Protein AF-A0A6V7KWL3-F1 (afdb_monomer)

Structure (mmCIF, N/CA/C/O backbone):
data_AF-A0A6V7KWL3-F1
#
_entry.id   AF-A0A6V7KWL3-F1
#
loop_
_atom_site.group_PDB
_atom_site.id
_atom_site.type_symbol
_atom_site.label_atom_id
_atom_site.label_alt_id
_atom_site.label_comp_id
_atom_site.label_asym_id
_atom_site.label_entity_id
_atom_site.label_seq_id
_atom_site.pdbx_PDB_ins_code
_atom_site.Cartn_x
_atom_site.Cartn_y
_atom_site.Cartn_z
_atom_site.occupancy
_atom_site.B_iso_or_equiv
_atom_site.auth_seq_id
_atom_site.auth_comp_id
_atom_site.auth_asym_id
_atom_site.auth_atom_id
_atom_site.pdbx_PDB_model_num
ATOM 1 N N . MET A 1 1 ? -3.522 -6.923 -7.077 1.00 48.19 1 MET A N 1
ATOM 2 C CA . MET A 1 1 ? -4.848 -7.242 -6.506 1.00 48.19 1 MET A CA 1
ATOM 3 C C . MET A 1 1 ? -4.758 -7.053 -4.999 1.00 48.19 1 MET A C 1
ATOM 5 O O . MET A 1 1 ? -3.879 -7.656 -4.403 1.00 48.19 1 MET A O 1
ATOM 9 N N . VAL A 1 2 ? -5.583 -6.184 -4.409 1.00 60.84 2 VAL A N 1
ATOM 10 C CA . VAL A 1 2 ? -5.690 -6.026 -2.946 1.00 60.84 2 VAL A CA 1
ATOM 11 C C . VAL A 1 2 ? -6.976 -6.707 -2.508 1.00 60.84 2 VAL A C 1
ATOM 13 O O . VAL A 1 2 ? -8.027 -6.463 -3.094 1.00 60.84 2 VAL A O 1
ATOM 16 N N . VAL A 1 3 ? -6.891 -7.559 -1.490 1.00 63.16 3 VAL A N 1
ATOM 17 C CA . VAL A 1 3 ? -8.070 -8.121 -0.827 1.00 63.16 3 VAL A CA 1
ATOM 18 C C . VAL A 1 3 ? -8.162 -7.480 0.551 1.00 63.16 3 VAL A C 1
ATOM 20 O O . VAL A 1 3 ? -7.233 -7.590 1.352 1.00 63.16 3 VAL A O 1
ATOM 23 N N . VAL A 1 4 ? -9.275 -6.792 0.805 1.00 67.00 4 VAL A N 1
ATOM 24 C CA . VAL A 1 4 ? -9.604 -6.222 2.114 1.00 67.00 4 VAL A CA 1
ATOM 25 C C . VAL A 1 4 ? -10.636 -7.130 2.764 1.00 67.00 4 VAL A C 1
ATOM 27 O O . VAL A 1 4 ? -11.726 -7.317 2.227 1.00 67.00 4 VAL A O 1
ATOM 30 N N . ILE A 1 5 ? -10.294 -7.708 3.914 1.00 67.56 5 ILE A N 1
ATOM 31 C CA . ILE A 1 5 ? -11.210 -8.559 4.677 1.00 67.56 5 ILE A CA 1
ATOM 32 C C . ILE A 1 5 ? -11.656 -7.786 5.914 1.00 67.56 5 ILE A C 1
ATOM 34 O O . ILE A 1 5 ? -10.849 -7.475 6.794 1.00 67.56 5 ILE A O 1
ATOM 38 N N . ILE A 1 6 ? -12.957 -7.503 5.984 1.00 64.75 6 ILE A N 1
ATOM 39 C CA . ILE A 1 6 ? -13.614 -6.932 7.160 1.00 64.75 6 ILE A CA 1
ATOM 40 C C . ILE A 1 6 ? -14.316 -8.085 7.870 1.00 64.75 6 ILE A C 1
ATOM 42 O O . ILE A 1 6 ? -15.224 -8.699 7.312 1.00 64.75 6 ILE A O 1
ATOM 46 N N . ARG A 1 7 ? -13.890 -8.413 9.093 1.00 60.00 7 ARG A N 1
ATOM 47 C CA . ARG A 1 7 ? -14.549 -9.449 9.894 1.00 60.00 7 ARG A CA 1
ATOM 48 C C . ARG A 1 7 ? -14.996 -8.867 11.231 1.00 60.00 7 ARG A C 1
ATOM 50 O O . ARG A 1 7 ? -14.209 -8.813 12.174 1.00 60.00 7 ARG A O 1
ATOM 57 N N . SER A 1 8 ? -16.276 -8.507 11.324 1.00 53.16 8 SER A N 1
ATOM 58 C CA . SER A 1 8 ? -16.921 -8.238 12.612 1.00 53.16 8 SER A CA 1
ATOM 59 C C . SER A 1 8 ? -17.355 -9.571 13.232 1.00 53.16 8 SER A C 1
ATOM 61 O O . SER A 1 8 ? -18.073 -10.354 12.612 1.00 53.16 8 SER A O 1
ATOM 63 N N . VAL A 1 9 ? -16.860 -9.886 14.433 1.00 54.41 9 VAL A N 1
ATOM 64 C CA . VAL A 1 9 ? -17.134 -11.164 15.124 1.00 54.41 9 VAL A CA 1
ATOM 65 C C . VAL A 1 9 ? -17.800 -10.904 16.478 1.00 54.41 9 VAL A C 1
ATOM 67 O O . VAL A 1 9 ? -17.151 -11.052 17.503 1.00 54.41 9 VAL A O 1
ATOM 70 N N . GLY A 1 10 ? -19.060 -10.471 16.516 1.00 51.66 10 GLY A N 1
ATOM 71 C CA . GLY A 1 10 ? -19.901 -10.476 17.728 1.00 51.66 10 GLY A CA 1
ATOM 72 C C . GLY A 1 10 ? -19.734 -9.334 18.759 1.00 51.66 10 GLY A C 1
ATOM 73 O O . GLY A 1 10 ? -18.626 -8.846 19.004 1.00 51.66 10 GLY A O 1
ATOM 74 N N . ASN A 1 11 ? -20.894 -9.031 19.371 1.00 51.91 11 ASN A N 1
ATOM 75 C CA . ASN A 1 11 ? -21.320 -8.073 20.414 1.00 51.91 11 ASN A CA 1
ATOM 76 C C . ASN A 1 11 ? -21.093 -6.560 20.179 1.00 51.91 11 ASN A C 1
ATOM 78 O O . ASN A 1 11 ? -19.974 -6.097 19.988 1.00 51.91 11 ASN A O 1
ATOM 82 N N . TRP A 1 12 ? -22.190 -5.796 20.265 1.00 54.47 12 TRP A N 1
ATOM 83 C CA . TRP A 1 12 ? -22.377 -4.438 19.720 1.00 54.47 12 TRP A CA 1
ATOM 84 C C . TRP A 1 12 ? -21.942 -3.270 20.617 1.00 54.47 12 TRP A C 1
ATOM 86 O O . TRP A 1 12 ? -22.069 -2.119 20.217 1.00 54.47 12 TRP A O 1
ATOM 96 N N . LEU A 1 13 ? -21.467 -3.529 21.837 1.00 55.69 13 LEU A N 1
ATOM 97 C CA . LEU A 1 13 ? -21.346 -2.463 22.842 1.00 55.69 13 LEU A CA 1
ATOM 98 C C . LEU A 1 13 ? -20.002 -1.722 22.836 1.00 55.69 13 LEU A C 1
ATOM 100 O O . LEU A 1 13 ? -19.958 -0.576 23.261 1.00 55.69 13 LEU A O 1
ATOM 104 N N . VAL A 1 14 ? -18.924 -2.320 22.322 1.00 57.78 14 VAL A N 1
ATOM 105 C CA . VAL A 1 14 ? -17.651 -1.627 22.047 1.00 57.78 14 VAL A CA 1
ATOM 106 C C . VAL A 1 14 ? -16.767 -2.561 21.228 1.00 57.78 14 VAL A C 1
ATOM 108 O O . VAL A 1 14 ? -16.240 -3.538 21.764 1.00 57.78 14 VAL A O 1
ATOM 111 N N . LYS A 1 15 ? -16.575 -2.300 19.932 1.00 61.31 15 LYS A N 1
ATOM 112 C CA . LYS A 1 15 ? -15.578 -3.052 19.164 1.00 61.31 15 LYS A CA 1
ATOM 113 C C . LYS A 1 15 ? -14.853 -2.175 18.159 1.00 61.31 15 LYS A C 1
ATOM 115 O O . LYS A 1 15 ? -15.425 -1.717 17.181 1.00 61.31 15 LYS A O 1
ATOM 120 N N . MET A 1 16 ? -13.560 -1.978 18.411 1.00 68.81 16 MET A N 1
ATOM 121 C CA . MET A 1 16 ? -12.612 -1.533 17.392 1.00 68.81 16 MET A CA 1
ATOM 122 C C . MET A 1 16 ? -12.604 -2.592 16.282 1.00 68.81 16 MET A C 1
ATOM 124 O O . MET A 1 16 ? -12.127 -3.711 16.506 1.00 68.81 16 MET A O 1
ATOM 128 N N . GLU A 1 17 ? -13.153 -2.267 15.113 1.00 79.38 17 GLU A N 1
ATOM 129 C CA . GLU A 1 17 ? -13.151 -3.188 13.974 1.00 79.38 17 GLU A CA 1
ATOM 130 C C . GLU A 1 17 ? -11.721 -3.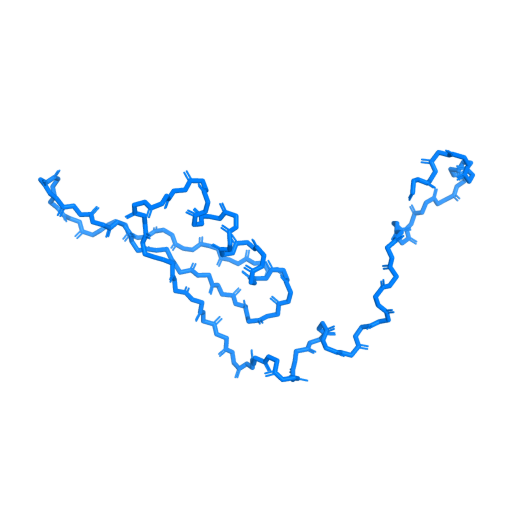429 13.489 1.00 79.38 17 GLU A C 1
ATOM 132 O O . GLU A 1 17 ? -10.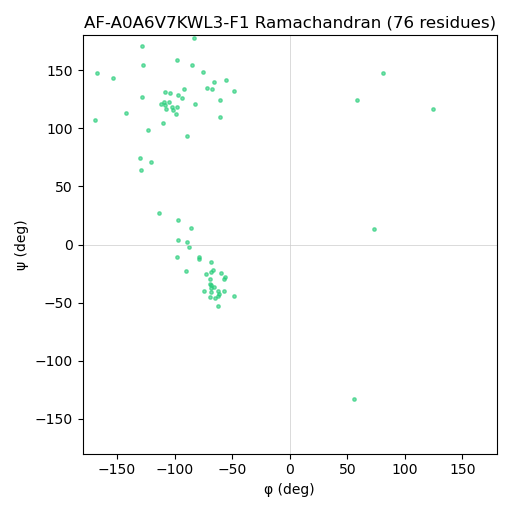887 -2.517 13.458 1.00 79.38 17 GLU A O 1
ATOM 137 N N . LYS A 1 18 ? -11.423 -4.681 13.135 1.00 88.06 18 LYS A N 1
ATOM 138 C CA . LYS A 1 18 ? -10.111 -5.088 12.626 1.00 88.06 18 LYS A CA 1
ATOM 139 C C . LYS A 1 18 ? -10.211 -5.311 11.128 1.00 88.06 18 LYS A C 1
ATOM 141 O O . LYS A 1 18 ? -10.991 -6.150 10.682 1.00 88.06 18 LYS A O 1
ATOM 146 N N . ILE A 1 19 ? -9.391 -4.592 10.376 1.00 91.69 19 ILE A N 1
ATOM 147 C CA . ILE A 1 19 ? -9.347 -4.675 8.920 1.00 91.69 19 ILE A CA 1
ATOM 148 C C . ILE A 1 19 ? -8.014 -5.295 8.518 1.00 91.69 19 ILE A C 1
ATOM 150 O O . ILE A 1 19 ? -6.951 -4.785 8.873 1.00 91.69 19 ILE A O 1
ATOM 154 N N . GLY A 1 20 ? -8.086 -6.419 7.810 1.00 94.38 20 GLY A N 1
ATOM 155 C CA . GLY A 1 20 ? -6.921 -7.074 7.227 1.00 94.38 20 GLY A CA 1
ATOM 156 C C . GLY A 1 20 ? -6.717 -6.619 5.788 1.00 94.38 20 GLY A C 1
ATOM 157 O O . GLY A 1 20 ? -7.635 -6.738 4.977 1.00 94.38 20 GLY A O 1
ATOM 158 N N . VAL A 1 21 ? -5.517 -6.138 5.473 1.00 94.94 21 VAL A N 1
ATOM 159 C CA . VAL A 1 21 ? -5.081 -5.816 4.110 1.00 94.94 21 VAL A CA 1
ATOM 160 C C . VAL A 1 21 ? -4.041 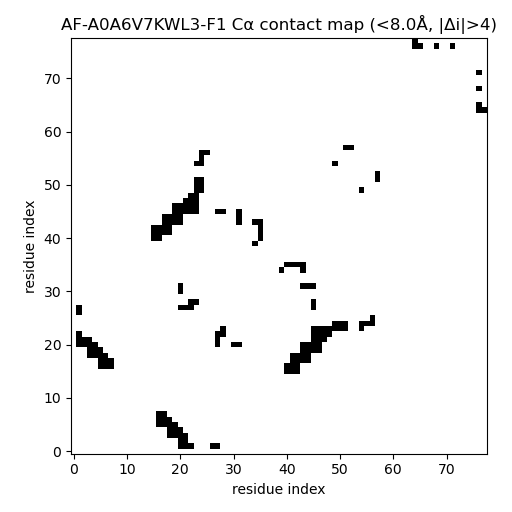-6.842 3.684 1.00 94.94 21 VAL A C 1
ATOM 162 O O . VAL A 1 21 ? -3.032 -7.005 4.362 1.00 94.94 21 VAL A O 1
ATOM 165 N N . VAL A 1 22 ? -4.278 -7.544 2.577 1.00 95.31 22 VAL A N 1
ATOM 166 C CA . VAL A 1 22 ? -3.316 -8.512 2.029 1.00 95.31 22 VAL A CA 1
ATOM 167 C C . VAL A 1 22 ? -2.503 -7.855 0.911 1.00 95.31 22 VAL A C 1
ATOM 169 O O . VAL A 1 22 ? -3.061 -7.441 -0.105 1.00 95.31 22 VAL A O 1
ATOM 172 N N . GLY A 1 23 ? -1.187 -7.777 1.113 1.00 94.56 23 GLY A N 1
ATOM 173 C CA . GLY A 1 23 ? -0.190 -7.186 0.220 1.00 94.56 23 GLY A CA 1
ATOM 174 C C . GLY A 1 23 ? 0.637 -6.094 0.911 1.00 94.56 23 GLY A C 1
ATOM 175 O O . GLY A 1 23 ? 0.100 -5.051 1.266 1.00 94.56 23 GLY A O 1
ATOM 176 N N . GLY A 1 24 ? 1.951 -6.308 1.056 1.00 94.94 24 GLY A N 1
ATOM 177 C CA . GLY A 1 24 ? 2.897 -5.343 1.646 1.00 94.94 24 GLY A CA 1
ATOM 178 C C . GLY A 1 24 ? 3.527 -4.354 0.655 1.00 94.94 24 GLY A C 1
ATOM 179 O O . GLY A 1 24 ? 4.369 -3.555 1.050 1.00 94.94 24 GLY A O 1
ATOM 180 N N . GLY A 1 25 ? 3.153 -4.416 -0.628 1.00 95.38 25 GLY A N 1
ATOM 181 C CA . GLY A 1 25 ? 3.619 -3.485 -1.662 1.00 95.38 25 GLY A CA 1
ATOM 182 C C . GLY A 1 25 ? 2.829 -2.175 -1.697 1.00 95.38 25 GLY A C 1
ATOM 183 O O . GLY A 1 25 ? 1.833 -2.019 -0.988 1.00 95.38 25 GLY A O 1
ATOM 184 N N . ILE A 1 26 ? 3.236 -1.259 -2.585 1.00 95.00 26 ILE A N 1
ATOM 185 C CA . ILE A 1 26 ? 2.721 0.120 -2.653 1.00 95.00 26 ILE A CA 1
ATOM 186 C C . ILE A 1 26 ? 1.189 0.214 -2.624 1.00 95.00 26 ILE A C 1
ATOM 188 O O . ILE A 1 26 ? 0.650 0.991 -1.848 1.00 95.00 26 ILE A O 1
ATOM 192 N N . VAL A 1 27 ? 0.475 -0.624 -3.385 1.00 95.38 27 VAL A N 1
ATOM 193 C CA . VAL A 1 27 ? -1.000 -0.597 -3.442 1.00 95.38 27 VAL A CA 1
ATOM 194 C C . VAL A 1 27 ? -1.642 -1.048 -2.123 1.00 95.38 27 VAL A C 1
ATOM 196 O O . VAL A 1 27 ? -2.668 -0.513 -1.716 1.00 95.38 27 VAL A O 1
ATOM 199 N N . GLY A 1 28 ? -1.063 -2.039 -1.439 1.00 95.12 28 GLY A N 1
ATOM 200 C CA . GLY A 1 28 ? -1.604 -2.524 -0.168 1.00 95.12 28 GLY A CA 1
ATOM 201 C C . GLY A 1 28 ? -1.338 -1.551 0.980 1.00 95.12 28 GLY A C 1
ATOM 202 O O . GLY A 1 28 ? -2.233 -1.279 1.779 1.00 95.12 28 GLY A O 1
ATOM 203 N N . VAL A 1 29 ? -0.146 -0.951 1.022 1.00 95.69 29 VAL A N 1
ATOM 204 C CA . VAL A 1 29 ? 0.196 0.072 2.021 1.00 95.69 29 VAL A CA 1
ATOM 205 C C . VAL A 1 29 ? -0.661 1.327 1.842 1.00 95.69 29 VAL A C 1
ATOM 207 O O . VAL A 1 29 ? -1.231 1.806 2.821 1.00 95.69 29 VAL A O 1
ATOM 210 N N . THR A 1 30 ? -0.833 1.833 0.616 1.00 96.62 30 THR A N 1
ATOM 211 C CA . THR A 1 30 ? -1.681 3.016 0.375 1.00 96.62 30 THR A CA 1
ATOM 212 C C . THR A 1 30 ? -3.154 2.741 0.666 1.00 96.62 30 THR A C 1
ATOM 214 O O . THR A 1 30 ? -3.819 3.588 1.257 1.00 96.62 30 THR A O 1
ATOM 217 N N . ALA A 1 31 ? -3.661 1.541 0.360 1.00 96.06 31 ALA A N 1
ATOM 218 C CA . ALA A 1 31 ? -5.005 1.137 0.768 1.00 96.06 31 ALA A CA 1
ATOM 219 C C . ALA A 1 31 ? -5.159 1.109 2.300 1.00 96.06 31 ALA A C 1
ATOM 221 O O . ALA A 1 31 ? -6.161 1.590 2.826 1.00 96.06 31 ALA A O 1
ATOM 222 N N . ALA A 1 32 ? -4.168 0.588 3.032 1.00 95.19 32 ALA A N 1
ATOM 223 C CA . ALA A 1 32 ? -4.182 0.566 4.495 1.00 95.19 32 ALA A CA 1
ATOM 224 C C . ALA A 1 32 ? -4.196 1.979 5.105 1.00 95.19 32 ALA A C 1
ATOM 226 O O . ALA A 1 32 ? -4.919 2.215 6.076 1.00 95.19 32 ALA A O 1
ATOM 227 N N . VAL A 1 33 ? -3.439 2.911 4.517 1.00 96.62 33 VAL A N 1
ATOM 228 C CA . VAL A 1 33 ? -3.446 4.334 4.891 1.00 96.62 33 VAL A CA 1
ATOM 229 C C . VAL A 1 33 ? -4.823 4.946 4.643 1.00 96.62 33 VAL A C 1
ATOM 231 O O . VAL A 1 33 ? -5.432 5.439 5.589 1.00 96.62 33 VAL A O 1
ATOM 234 N N . ALA A 1 34 ? -5.366 4.810 3.430 1.00 96.31 34 ALA A N 1
ATOM 235 C CA . ALA A 1 34 ? -6.681 5.349 3.081 1.00 96.31 34 ALA A CA 1
ATOM 236 C C . ALA A 1 34 ? -7.798 4.814 4.000 1.00 96.31 34 ALA A C 1
ATOM 238 O O . ALA A 1 34 ? -8.664 5.565 4.445 1.00 96.31 34 ALA A O 1
ATOM 239 N N . ILE A 1 35 ? -7.756 3.523 4.351 1.00 94.25 35 ILE A N 1
ATOM 240 C CA . ILE A 1 35 ? -8.685 2.917 5.316 1.00 94.25 35 ILE A CA 1
ATOM 241 C C . ILE A 1 35 ? -8.532 3.557 6.699 1.00 94.25 35 ILE A C 1
ATOM 243 O O . ILE A 1 35 ? -9.532 3.851 7.353 1.00 94.25 35 ILE A O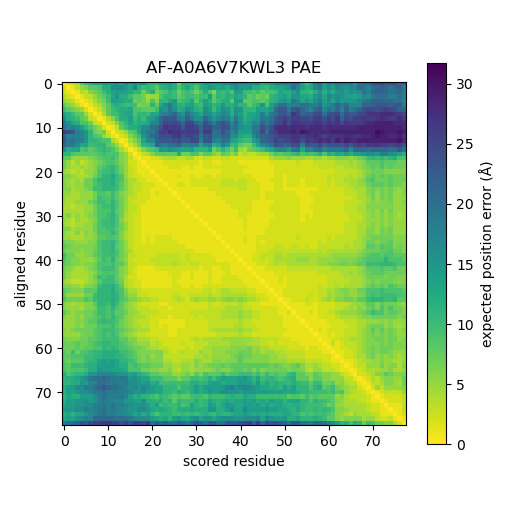 1
ATOM 247 N N . LYS A 1 36 ? -7.298 3.764 7.171 1.00 93.50 36 LYS A N 1
ATOM 248 C CA . LYS A 1 36 ? -7.044 4.335 8.498 1.00 93.50 36 LYS A CA 1
ATOM 249 C C . LYS A 1 36 ? -7.456 5.805 8.586 1.00 93.50 36 LYS A C 1
ATOM 251 O O . LYS A 1 36 ? -7.942 6.219 9.635 1.00 93.50 36 LYS A O 1
ATOM 256 N N . GLU A 1 37 ? -7.290 6.562 7.507 1.00 96.44 37 GLU A N 1
ATOM 257 C CA . GLU A 1 37 ? -7.728 7.956 7.401 1.00 96.44 37 GLU A CA 1
ATOM 258 C C . GLU A 1 37 ? -9.257 8.066 7.365 1.00 96.44 37 GLU A C 1
ATOM 260 O O . GLU A 1 37 ? -9.831 8.861 8.106 1.00 96.44 37 GLU A O 1
ATOM 265 N N . ALA A 1 38 ? -9.929 7.225 6.571 1.00 94.56 38 ALA A N 1
ATOM 266 C CA . ALA A 1 38 ? -11.390 7.200 6.489 1.00 94.56 38 ALA A CA 1
ATOM 267 C C . ALA A 1 38 ? -12.052 6.659 7.770 1.00 94.56 38 ALA A C 1
ATOM 269 O O . ALA A 1 38 ? -13.128 7.112 8.164 1.00 94.56 38 ALA A O 1
ATOM 270 N N . PHE A 1 39 ? -11.405 5.703 8.446 1.00 91.12 39 PHE A N 1
ATOM 271 C CA . PHE A 1 39 ? -11.918 5.049 9.650 1.00 91.12 39 PHE A CA 1
ATOM 272 C C . PHE A 1 39 ? -10.871 5.053 10.778 1.00 91.12 39 PHE A C 1
ATOM 274 O O . PHE A 1 39 ? -10.312 4.004 11.116 1.00 91.12 39 PHE A O 1
ATOM 281 N N . PRO A 1 40 ? -10.619 6.197 11.444 1.00 91.19 40 PRO A N 1
ATOM 282 C CA . PRO A 1 40 ? -9.581 6.299 12.479 1.00 91.19 40 PRO A CA 1
ATOM 283 C C . PRO A 1 40 ? -9.780 5.345 13.663 1.00 91.19 40 PRO A C 1
ATOM 285 O O . PRO A 1 40 ? -8.818 4.958 14.328 1.00 91.19 40 PRO A O 1
ATOM 288 N N . TRP A 1 41 ? -11.019 4.925 13.902 1.00 88.00 41 TRP A N 1
ATOM 289 C CA . TRP A 1 41 ? -11.426 3.985 14.944 1.00 88.00 41 TRP A CA 1
ATOM 290 C C . TRP A 1 41 ? -11.145 2.511 14.600 1.00 88.00 41 TRP A C 1
ATOM 292 O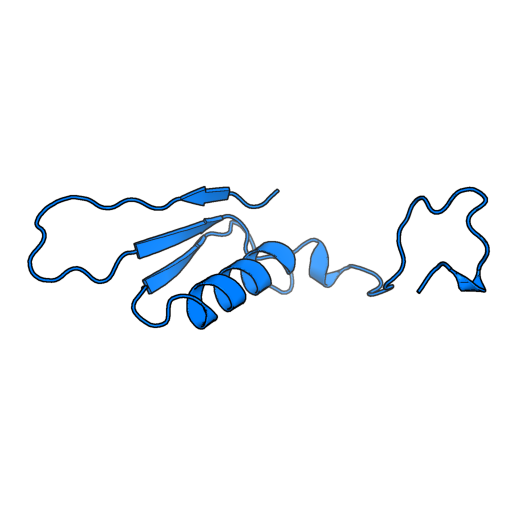 O . TRP A 1 41 ? -11.244 1.654 15.472 1.00 88.00 41 TRP A O 1
ATOM 302 N N . CYS A 1 42 ? -10.778 2.169 13.363 1.00 88.06 42 CYS A N 1
ATOM 303 C CA . CYS A 1 42 ? -10.430 0.790 13.028 1.00 88.06 42 CYS A CA 1
ATOM 304 C C . CYS A 1 42 ? -8.955 0.477 13.345 1.00 88.06 42 CYS A C 1
ATOM 306 O O . CYS A 1 42 ? -8.074 1.349 13.367 1.00 88.06 42 CYS A O 1
ATOM 308 N N . LYS A 1 43 ? -8.661 -0.804 13.579 1.00 91.81 43 LYS A N 1
ATOM 309 C CA . LYS A 1 43 ? -7.297 -1.337 13.615 1.00 91.81 43 LYS A CA 1
ATOM 310 C C . LYS A 1 43 ?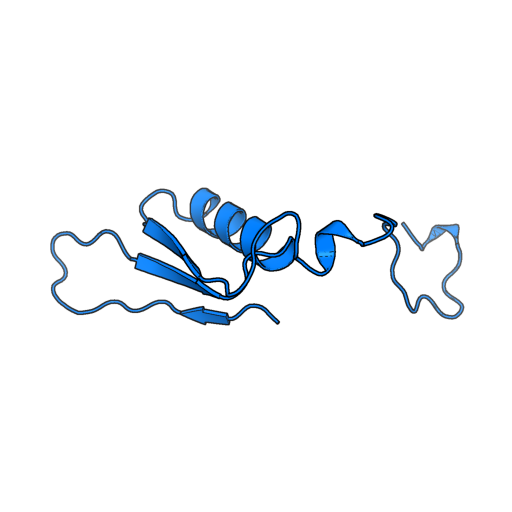 -6.993 -1.990 12.271 1.00 91.81 43 LYS A C 1
ATOM 312 O O . LYS A 1 43 ? -7.547 -3.042 11.963 1.00 91.81 43 LYS A O 1
ATOM 317 N N . VAL A 1 44 ? -6.079 -1.397 11.512 1.00 93.38 44 VAL A N 1
ATOM 318 C CA . VAL A 1 44 ? -5.618 -1.945 10.232 1.00 93.38 44 VAL A CA 1
ATOM 319 C C . VAL A 1 44 ? -4.389 -2.820 10.465 1.00 93.38 44 VAL A C 1
ATOM 321 O O . VAL A 1 44 ? -3.487 -2.441 11.211 1.00 93.38 44 VAL A O 1
ATOM 324 N N . VAL A 1 45 ? -4.368 -4.005 9.860 1.00 95.06 45 VAL A N 1
ATOM 325 C CA . VAL A 1 45 ? -3.229 -4.930 9.880 1.00 95.06 45 VAL A CA 1
ATOM 326 C C . VAL A 1 45 ? -2.906 -5.323 8.446 1.00 95.06 45 VAL A C 1
ATOM 328 O O . VAL A 1 45 ? -3.787 -5.781 7.720 1.00 95.06 45 VAL A O 1
ATOM 331 N N . ILE A 1 46 ? -1.648 -5.147 8.049 1.00 95.12 46 ILE A N 1
ATOM 332 C CA . ILE A 1 46 ? -1.154 -5.527 6.725 1.00 95.12 46 ILE A CA 1
ATOM 333 C C . ILE A 1 46 ? -0.493 -6.902 6.833 1.00 95.12 46 ILE A C 1
ATOM 335 O O . ILE A 1 46 ? 0.372 -7.115 7.680 1.00 95.12 46 ILE A O 1
ATOM 339 N N . PHE A 1 47 ? -0.896 -7.822 5.966 1.00 95.12 47 PHE A N 1
ATOM 340 C CA . PHE A 1 47 ? -0.300 -9.141 5.802 1.00 95.12 47 PHE A CA 1
ATOM 341 C C . PHE A 1 47 ? 0.457 -9.176 4.477 1.00 95.12 47 PHE A C 1
ATOM 343 O O . PHE A 1 47 ? -0.091 -8.801 3.444 1.00 95.12 47 PHE A O 1
ATOM 350 N N . GLY A 1 48 ? 1.696 -9.650 4.483 1.00 92.56 48 GLY A N 1
ATOM 351 C CA . GLY A 1 48 ? 2.503 -9.790 3.276 1.00 92.56 48 GLY A CA 1
ATOM 352 C C . GLY A 1 48 ? 3.535 -10.892 3.449 1.00 92.56 48 GLY A C 1
ATOM 353 O O . GLY A 1 48 ? 4.063 -11.069 4.544 1.00 92.56 48 GLY A O 1
ATOM 354 N N . GLU A 1 49 ? 3.796 -11.634 2.374 1.00 93.94 49 GLU A N 1
ATOM 355 C CA . GLU A 1 49 ? 4.927 -12.566 2.298 1.00 93.94 49 GLU A CA 1
ATOM 356 C C . GLU A 1 49 ? 6.255 -11.797 2.277 1.00 93.94 49 GLU A C 1
ATOM 358 O O . GLU A 1 49 ? 7.201 -12.159 2.972 1.00 93.94 49 GLU A O 1
ATOM 363 N N . THR A 1 50 ? 6.295 -10.685 1.538 1.00 92.44 50 THR A N 1
ATOM 364 C CA . THR A 1 50 ? 7.422 -9.754 1.487 1.00 92.44 50 THR A CA 1
ATOM 365 C C . THR A 1 50 ? 6.975 -8.320 1.771 1.00 92.44 50 THR A C 1
ATOM 367 O O . THR A 1 50 ? 5.818 -7.939 1.563 1.00 92.44 50 THR A O 1
ATOM 370 N N . PHE A 1 51 ? 7.922 -7.521 2.257 1.00 95.94 51 PHE A N 1
ATOM 371 C CA . PHE A 1 51 ? 7.807 -6.080 2.479 1.00 95.94 51 PHE A CA 1
ATOM 372 C C . PHE A 1 51 ? 8.987 -5.378 1.798 1.00 95.94 51 PHE A C 1
ATOM 374 O O . PHE A 1 51 ? 9.924 -6.049 1.350 1.00 95.94 51 PHE A O 1
ATOM 381 N N . THR A 1 52 ? 8.956 -4.043 1.728 1.00 95.31 52 THR A N 1
ATOM 382 C CA . THR A 1 52 ? 10.098 -3.241 1.266 1.00 95.31 52 THR A CA 1
ATOM 383 C C . THR A 1 52 ? 11.378 -3.694 1.976 1.00 95.31 52 THR A C 1
ATOM 385 O O . THR A 1 52 ? 11.357 -3.868 3.199 1.00 95.31 52 THR A O 1
ATOM 388 N N . PRO A 1 53 ? 12.487 -3.917 1.249 1.00 96.31 53 PRO A N 1
ATOM 389 C CA . PRO A 1 53 ? 12.742 -3.537 -0.150 1.00 96.31 53 PRO A CA 1
ATOM 390 C C . PRO A 1 53 ? 12.489 -4.640 -1.202 1.00 96.31 53 PRO A C 1
ATOM 392 O O . PRO A 1 53 ? 13.058 -4.586 -2.286 1.00 96.31 53 PRO A O 1
ATOM 395 N N . ASN A 1 54 ? 11.688 -5.666 -0.897 1.00 96.94 54 ASN A N 1
ATOM 396 C CA . ASN A 1 54 ? 11.553 -6.873 -1.727 1.00 96.94 54 ASN A CA 1
ATOM 397 C C . ASN A 1 54 ? 10.163 -7.036 -2.372 1.00 96.94 54 ASN A C 1
ATOM 399 O O . ASN A 1 54 ? 9.705 -8.155 -2.618 1.00 96.94 54 ASN A O 1
ATOM 403 N N . THR A 1 55 ? 9.448 -5.939 -2.607 1.00 96.38 55 THR A N 1
ATOM 404 C CA . THR A 1 55 ? 8.168 -5.928 -3.325 1.00 96.38 55 THR A CA 1
ATOM 405 C C . THR A 1 55 ? 8.381 -5.532 -4.786 1.00 96.38 55 THR A C 1
ATOM 407 O O . THR A 1 55 ? 9.349 -4.859 -5.130 1.00 96.38 55 THR A O 1
ATOM 410 N N . THR A 1 56 ? 7.439 -5.871 -5.671 1.00 95.12 56 THR A N 1
ATOM 411 C CA . THR A 1 56 ? 7.472 -5.404 -7.073 1.00 95.12 56 THR A CA 1
ATOM 412 C C . THR A 1 56 ? 7.523 -3.875 -7.183 1.00 95.12 56 THR A C 1
ATOM 414 O O . THR A 1 56 ? 8.061 -3.351 -8.152 1.00 95.12 56 THR A O 1
ATOM 417 N N . GLY A 1 57 ? 6.985 -3.157 -6.190 1.00 94.00 57 GLY A N 1
ATOM 418 C CA . GLY A 1 57 ? 7.024 -1.696 -6.154 1.00 94.00 57 GLY A CA 1
ATOM 419 C C . GLY A 1 57 ? 8.425 -1.127 -5.927 1.00 94.00 57 GLY A C 1
ATOM 420 O O . GLY A 1 57 ? 8.712 -0.057 -6.446 1.00 94.00 57 GLY A O 1
ATOM 421 N N . ASP A 1 58 ? 9.307 -1.841 -5.221 1.00 96.25 58 ASP A N 1
ATOM 422 C CA . ASP A 1 58 ? 10.658 -1.354 -4.906 1.00 96.25 58 ASP A CA 1
ATOM 423 C C . ASP A 1 58 ? 11.584 -1.361 -6.138 1.00 96.25 58 ASP A C 1
ATOM 425 O O . ASP A 1 58 ? 12.526 -0.579 -6.212 1.00 96.25 58 ASP A O 1
ATOM 429 N N . GLY A 1 59 ? 11.296 -2.219 -7.126 1.00 95.75 59 GLY A N 1
ATOM 430 C CA . GLY A 1 59 ? 11.993 -2.267 -8.419 1.00 95.75 59 GLY A CA 1
ATOM 431 C C . GLY A 1 59 ? 11.287 -1.515 -9.553 1.00 95.75 59 GLY A C 1
ATOM 432 O O . GLY A 1 59 ? 11.724 -1.596 -10.701 1.00 95.75 59 GLY A O 1
ATOM 433 N N . ALA A 1 60 ? 10.172 -0.833 -9.275 1.00 93.94 60 ALA A N 1
ATOM 434 C CA . ALA A 1 60 ? 9.414 -0.115 -10.294 1.00 93.94 60 ALA A CA 1
ATOM 435 C C . ALA A 1 60 ? 10.111 1.198 -10.697 1.00 93.94 60 ALA A C 1
ATOM 437 O O . ALA A 1 60 ? 10.715 1.875 -9.873 1.00 93.94 60 ALA A O 1
ATOM 438 N N . ALA A 1 61 ? 9.959 1.608 -11.962 1.00 94.38 61 ALA A N 1
ATOM 439 C CA . ALA A 1 61 ? 10.572 2.834 -12.489 1.00 94.38 61 ALA A CA 1
ATOM 440 C C . ALA A 1 61 ? 9.997 4.141 -11.901 1.00 94.38 61 ALA A C 1
ATOM 442 O O . ALA A 1 61 ? 10.582 5.203 -12.090 1.00 94.38 61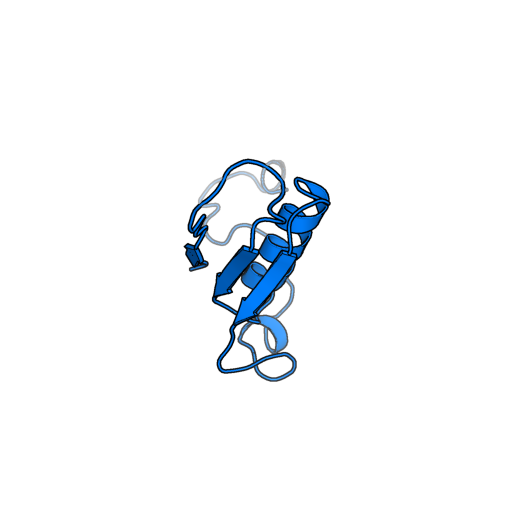 ALA A O 1
ATOM 443 N N . GLY A 1 62 ? 8.838 4.086 -11.234 1.00 90.62 62 GLY A N 1
ATOM 444 C CA . GLY A 1 62 ? 8.196 5.258 -10.626 1.00 90.62 62 GLY A CA 1
ATOM 445 C C . GLY A 1 62 ? 7.548 6.238 -11.614 1.00 90.62 62 GLY A C 1
ATOM 446 O O . GLY A 1 62 ? 7.208 7.350 -11.221 1.00 90.62 62 GLY A O 1
ATOM 447 N N . LEU A 1 63 ? 7.365 5.852 -12.882 1.00 89.62 63 LEU A N 1
ATOM 448 C CA . LEU A 1 63 ? 6.673 6.674 -13.877 1.00 89.62 63 LEU A CA 1
ATOM 449 C C . LEU A 1 63 ? 5.170 6.724 -13.591 1.00 89.62 63 LEU A C 1
ATOM 451 O O . LEU A 1 63 ? 4.543 5.689 -13.355 1.00 89.62 63 LEU A O 1
ATOM 455 N N . TRP A 1 64 ? 4.591 7.921 -13.667 1.00 87.00 64 TRP A N 1
ATOM 456 C CA . TRP A 1 64 ? 3.152 8.121 -13.562 1.00 87.00 64 TRP A CA 1
ATOM 457 C C . TRP A 1 64 ? 2.589 8.532 -14.920 1.00 87.00 64 TRP A C 1
ATOM 459 O O . TRP A 1 64 ? 2.808 9.645 -15.381 1.00 87.00 64 TRP A O 1
ATOM 469 N N . THR A 1 65 ? 1.930 7.581 -15.580 1.00 83.50 65 THR A N 1
ATOM 470 C CA . THR A 1 65 ? 1.164 7.773 -16.815 1.00 83.50 65 THR A CA 1
ATOM 471 C C . THR A 1 65 ? 0.308 6.520 -17.061 1.00 83.50 65 THR A C 1
ATOM 473 O O . THR A 1 65 ? 0.725 5.417 -16.675 1.00 83.50 65 THR A O 1
ATOM 476 N N . PRO A 1 66 ? -0.888 6.619 -17.666 1.00 84.62 66 PRO A N 1
ATOM 477 C CA . PRO A 1 66 ? -1.650 5.438 -18.048 1.00 84.62 66 PRO A CA 1
ATOM 478 C C . PRO A 1 66 ? -0.945 4.655 -19.169 1.00 84.62 66 PRO A C 1
ATOM 480 O O . PRO A 1 66 ? -0.518 5.211 -20.176 1.00 84.62 66 PRO A O 1
ATOM 483 N N . PHE A 1 67 ? -0.862 3.330 -19.024 1.00 80.94 67 PHE A N 1
ATOM 484 C CA . PHE A 1 67 ? -0.113 2.467 -19.950 1.00 80.94 67 PHE A CA 1
ATOM 485 C C . PHE A 1 67 ? -0.733 2.354 -21.361 1.00 80.94 67 PHE A C 1
ATOM 487 O O . PHE A 1 67 ? -0.024 2.052 -22.316 1.00 80.94 67 PHE A O 1
ATOM 494 N N . LEU A 1 68 ? -2.043 2.587 -21.514 1.00 83.56 68 LEU A N 1
ATOM 495 C CA . LEU A 1 68 ? -2.791 2.346 -22.760 1.00 83.56 68 LEU A CA 1
ATOM 496 C C . LEU A 1 68 ? -3.616 3.569 -23.178 1.00 83.56 68 LEU A C 1
ATOM 498 O O . LEU A 1 68 ? -4.843 3.516 -23.214 1.00 83.56 68 LEU A O 1
ATOM 502 N N . CYS A 1 69 ? -2.943 4.675 -23.490 1.00 83.69 69 CYS A N 1
ATOM 503 C CA . CYS A 1 69 ? -3.623 5.903 -23.909 1.00 83.69 69 CYS A CA 1
ATOM 504 C C . CYS A 1 69 ? -4.092 5.900 -25.381 1.00 83.69 69 CYS A C 1
ATOM 506 O O . CYS A 1 69 ? -4.899 6.747 -25.748 1.00 83.69 69 CYS A O 1
ATOM 508 N N . GLY A 1 70 ? -3.661 4.953 -26.225 1.00 84.38 70 GLY A N 1
ATOM 509 C CA . GLY A 1 70 ? -4.098 4.874 -27.630 1.00 84.38 70 GLY A CA 1
ATOM 510 C C . GLY A 1 70 ? -3.845 6.177 -28.399 1.00 84.38 70 GLY A C 1
ATOM 511 O O . GLY A 1 70 ? -2.772 6.760 -28.271 1.00 84.38 70 GLY A O 1
AT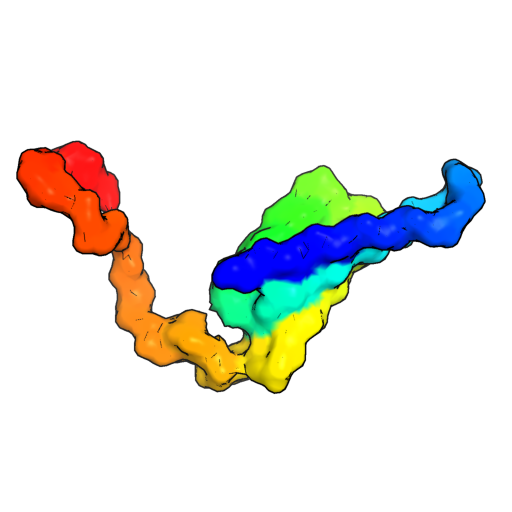OM 512 N N . ASP A 1 71 ? -4.852 6.648 -29.140 1.00 89.12 71 ASP A N 1
ATOM 513 C CA . ASP A 1 71 ? -4.815 7.923 -29.878 1.00 89.12 71 ASP A CA 1
ATOM 514 C C . ASP A 1 71 ? -5.217 9.139 -29.019 1.00 89.12 71 ASP A C 1
ATOM 516 O O . ASP A 1 71 ? -5.518 10.208 -29.554 1.00 89.12 71 ASP A O 1
ATOM 520 N N . THR A 1 72 ? -5.270 8.995 -27.688 1.00 87.88 72 THR A N 1
ATOM 521 C CA . THR A 1 72 ? -5.589 10.121 -26.797 1.00 87.88 72 THR A CA 1
ATOM 522 C C . THR A 1 72 ? -4.532 11.214 -26.984 1.00 87.88 72 THR A C 1
ATOM 524 O O . THR A 1 72 ? -3.339 10.927 -26.847 1.00 87.88 72 THR A O 1
ATOM 527 N N . PRO A 1 73 ? -4.924 12.462 -27.304 1.00 88.38 73 PRO A N 1
ATOM 528 C CA . PRO A 1 73 ? -3.976 13.554 -27.460 1.00 88.38 73 PRO A CA 1
ATOM 529 C C . PRO A 1 73 ? -3.115 13.732 -26.209 1.00 88.38 73 PRO A C 1
ATOM 531 O O . PRO A 1 73 ? -3.613 13.665 -25.090 1.00 88.38 73 PRO A O 1
ATOM 534 N N . GLN A 1 74 ? -1.826 14.035 -26.386 1.00 81.94 74 GLN A N 1
ATOM 535 C CA . GLN A 1 74 ? -0.893 14.190 -25.261 1.00 81.94 74 GLN A CA 1
ATOM 536 C C . GLN A 1 74 ? -1.340 15.255 -24.248 1.00 81.94 74 GLN A C 1
ATOM 538 O O . GLN A 1 74 ? -1.039 15.129 -23.068 1.00 81.94 74 GLN A O 1
ATOM 543 N N . ALA A 1 75 ? -2.060 16.288 -24.694 1.00 87.88 75 ALA A N 1
ATOM 544 C CA . ALA A 1 75 ? -2.609 17.323 -23.817 1.00 87.88 75 ALA A CA 1
ATOM 545 C C . ALA A 1 75 ? -3.702 16.802 -22.861 1.00 87.88 75 ALA A C 1
ATOM 547 O O . ALA A 1 75 ? -3.935 17.419 -21.825 1.00 87.88 75 ALA A O 1
ATOM 548 N N . ASP A 1 76 ? -4.337 15.677 -23.200 1.00 84.88 76 ASP A N 1
ATOM 549 C CA . ASP A 1 76 ? -5.395 15.033 -22.415 1.00 84.88 76 ASP A CA 1
ATOM 550 C C . ASP A 1 76 ? -4.852 13.872 -21.555 1.00 84.88 76 ASP A C 1
ATOM 552 O O . ASP A 1 76 ? -5.554 13.352 -20.685 1.00 84.88 76 ASP A O 1
ATOM 556 N N . ILE A 1 77 ? -3.595 13.467 -21.781 1.00 81.38 77 ILE A N 1
ATOM 557 C CA . ILE A 1 77 ? -2.863 12.515 -20.941 1.00 81.38 77 ILE A CA 1
ATOM 558 C C . ILE A 1 77 ? -2.154 13.327 -19.857 1.00 81.38 77 ILE A C 1
ATOM 560 O O . ILE A 1 77 ? -1.063 13.857 -20.070 1.00 81.38 77 ILE A O 1
ATOM 564 N N . VAL A 1 78 ? -2.832 13.450 -18.719 1.00 66.75 78 VAL A N 1
ATOM 565 C CA . VAL A 1 78 ? -2.334 14.114 -17.504 1.00 66.75 78 VAL A CA 1
ATOM 566 C C . VAL A 1 78 ? -1.045 13.466 -17.011 1.00 66.75 78 VAL A C 1
ATOM 568 O O . VAL A 1 78 ? -0.968 12.213 -17.046 1.00 66.75 78 VAL A O 1
#

Radius of gyration: 17.33 Å; Cα contacts (8 Å, |Δi|>4): 93; chains: 1; bounding box: 35×30×53 Å

Solvent-accessible surface area (backbone atoms only — not comparable to full-atom values): 5041 Å² total; per-residue (Å²): 134,73,53,76,50,78,63,87,81,82,72,93,88,77,72,72,48,49,37,40,30,40,36,44,32,63,72,28,48,51,50,49,49,54,48,41,70,78,35,70,72,45,47,76,44,77,43,53,98,47,44,81,82,67,27,77,58,6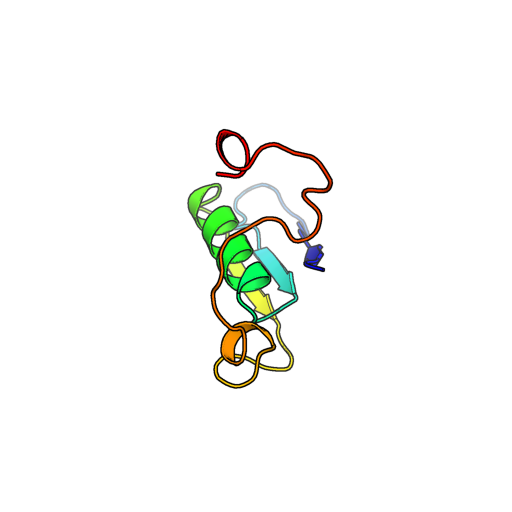5,76,49,89,80,79,84,65,80,92,81,57,80,88,60,54,72,92,75,60,110

InterPro domains:
  IPR023209 D-amino-acid oxidase [PTHR11530] (16-75)

Nearest PDB structures (foldseek):
  1m6x-assembly1_A  TM=5.711E-01  e=2.172E+00  Saccharomyces cerevisiae
  1m6x-assembly1_B  TM=5.742E-01  e=2.172E+00  Saccharomyces cerevisiae
  1flo-assembly1_B  TM=5.651E-01  e=3.061E+00  Saccharomyces cerevisiae
  1flo-assembly1_D  TM=5.219E-01  e=2.668E+00  Saccharomyces cerevisiae
  1p4e-assembly1_A  TM=5.263E-01  e=3.760E+00  Saccharomyces cerevisiae

Mean predicted aligned error: 7.78 Å

pLDDT: mean 84.67, std 14.37, range [48.19, 96.94]

Organism: NCBI:txid1563983

Secondary structure (DSSP, 8-state):
--EEEE---S-SSS---EEEEE--SHHHHHHHHHHHHH-TTSEEEEE-S--TTSSTTTTS----S-TT-TT--GGG--

Foldseek 3Di:
DKDKDWDDDDDDDDDQTEIEIEDQDPVRVVVQVVCCVVCVSHHYDYDYPDHPPPDPRVPDPPDDWDPPCDPPDPVRTD

Sequence (78 aa):
MVVVIIRSVGNWLVKMEKIGVVGGGIVGVTAAVAIKEAFPWCKVVIFGETFTPNTTGDGAAGLWTPFLCGDTPQADIV